Protein AF-A0A4Y2X6G1-F1 (afdb_monomer_lite)

Foldseek 3Di:
DDDDDDDDDDDPPPPPPVVPPPPPLVLPQCLVLLVVCVVVVNQLQNSQVVVQVVCVVVVNADPVRCSVRRHSVSSVVSNVVQWDWDDDDPDTDTDGNPFDWDWDADPDVRHTQDIWGFPHPDPVSVVVRVVVSCVVRVNPPVPDPDDDDDDDPPPPDDPDDDDPPPDD

Organism: Araneus ventricosus (NCBI:txid182803)

pLDDT: mean 71.85, std 19.2, range [29.2, 94.94]

Sequence (168 aa):
MKIPRRSLNERRVEIDLSLYPPESQMRSKLTSTALVSDRFGVSDRATAVIASSVLYHLGMISEEDTSLGIDKIKIRREKDNTIFQEKIGTNIYRRIGKEEHISVIREPSGRYVRHVTPASGTGSDIAKSIRKCMEDNDVDINELEAIGCDGSATNTGWKKWCYPQHRA

Radius of gyration: 26.11 Å; chains: 1; bounding box: 91×76×49 Å

Structure (mmCIF, N/CA/C/O backbone):
data_AF-A0A4Y2X6G1-F1
#
_entry.id   AF-A0A4Y2X6G1-F1
#
loop_
_atom_site.group_PDB
_atom_site.id
_atom_site.type_symbol
_atom_site.label_atom_id
_atom_site.label_alt_id
_atom_site.label_comp_id
_atom_site.label_asym_id
_atom_site.label_entity_id
_atom_site.label_seq_id
_atom_site.pdbx_PDB_ins_code
_atom_site.Cartn_x
_atom_site.Cartn_y
_atom_site.Cartn_z
_atom_site.occupancy
_atom_site.B_iso_or_equiv
_atom_site.auth_seq_id
_atom_site.auth_comp_id
_atom_site.auth_asym_id
_atom_site.auth_atom_id
_atom_site.pdbx_PDB_model_num
ATOM 1 N N . MET A 1 1 ? 65.548 37.946 6.476 1.00 40.53 1 MET A N 1
ATOM 2 C CA . MET A 1 1 ? 64.604 37.755 5.354 1.00 40.53 1 MET A CA 1
ATOM 3 C C . MET A 1 1 ? 63.280 37.265 5.943 1.00 40.53 1 MET A C 1
ATOM 5 O O . MET A 1 1 ? 63.189 36.114 6.339 1.00 40.53 1 MET A O 1
ATOM 9 N N . LYS A 1 2 ? 62.317 38.169 6.176 1.00 33.62 2 LYS A N 1
ATOM 10 C CA . LYS A 1 2 ? 61.014 37.866 6.801 1.00 33.62 2 LYS A CA 1
ATOM 11 C C . LYS A 1 2 ? 59.948 37.912 5.709 1.00 33.62 2 LYS A C 1
ATOM 13 O O . LYS A 1 2 ? 59.774 38.954 5.088 1.00 33.62 2 LYS A O 1
ATOM 18 N N . ILE A 1 3 ? 59.277 36.791 5.464 1.00 36.41 3 ILE A N 1
ATOM 19 C CA . ILE A 1 3 ? 58.173 36.699 4.502 1.00 36.41 3 ILE A CA 1
ATOM 20 C C . ILE A 1 3 ? 56.902 37.194 5.213 1.00 36.41 3 ILE A C 1
ATOM 22 O O . ILE A 1 3 ? 56.547 36.625 6.249 1.00 36.41 3 ILE A O 1
ATOM 26 N N . PRO A 1 4 ? 56.216 38.240 4.723 1.00 38.19 4 PRO A N 1
ATOM 27 C CA . PRO A 1 4 ? 54.974 38.692 5.331 1.00 38.19 4 PRO A CA 1
ATOM 28 C C . PRO A 1 4 ? 53.827 37.759 4.921 1.00 38.19 4 PRO A C 1
ATOM 30 O O . PRO A 1 4 ? 53.625 37.489 3.737 1.00 38.19 4 PRO A O 1
ATOM 33 N N . ARG A 1 5 ? 53.050 37.273 5.896 1.00 39.22 5 ARG A N 1
ATOM 34 C CA . ARG A 1 5 ? 51.790 36.565 5.632 1.00 39.22 5 ARG A CA 1
ATOM 35 C C . ARG A 1 5 ? 50.750 37.580 5.152 1.00 39.22 5 ARG A C 1
ATOM 37 O O . ARG A 1 5 ? 50.301 38.409 5.939 1.00 39.22 5 ARG A O 1
ATOM 44 N N . ARG A 1 6 ? 50.375 37.525 3.869 1.00 40.16 6 ARG A N 1
ATOM 45 C CA . ARG A 1 6 ? 49.222 38.267 3.338 1.00 40.16 6 ARG A CA 1
ATOM 46 C C . ARG A 1 6 ? 47.929 37.481 3.580 1.00 40.16 6 ARG A C 1
ATOM 48 O O . ARG A 1 6 ? 47.793 36.343 3.151 1.00 40.16 6 ARG A O 1
ATOM 55 N N . SER A 1 7 ? 47.064 38.145 4.339 1.00 38.84 7 SER A N 1
ATOM 56 C CA . SER A 1 7 ? 45.608 38.068 4.487 1.00 38.84 7 SER A CA 1
ATOM 57 C C . SER A 1 7 ? 44.818 37.117 3.569 1.00 38.84 7 SER A C 1
ATOM 59 O O . SER A 1 7 ? 44.928 37.162 2.346 1.00 38.84 7 SER A O 1
ATOM 61 N N . LEU A 1 8 ? 43.962 36.304 4.200 1.00 44.81 8 LEU A N 1
ATOM 62 C CA . LEU A 1 8 ? 42.932 35.449 3.601 1.00 44.81 8 LEU A CA 1
ATOM 63 C C . LEU A 1 8 ? 41.737 36.292 3.133 1.00 44.81 8 LEU A C 1
ATOM 65 O O . LEU A 1 8 ? 40.715 36.353 3.810 1.00 44.81 8 LEU A O 1
ATOM 69 N N . ASN A 1 9 ? 41.849 36.952 1.990 1.00 44.44 9 ASN A N 1
ATOM 70 C CA . ASN A 1 9 ? 40.705 37.579 1.336 1.00 44.44 9 ASN A CA 1
ATOM 71 C C . ASN A 1 9 ? 41.043 37.929 -0.110 1.00 44.44 9 ASN A C 1
ATOM 73 O O . ASN A 1 9 ? 41.481 39.035 -0.371 1.00 44.44 9 ASN A O 1
ATOM 77 N N . GLU A 1 10 ? 40.809 37.006 -1.046 1.00 42.53 10 GLU A N 1
ATOM 78 C CA . GLU A 1 10 ? 40.277 37.360 -2.370 1.00 42.53 10 GLU A CA 1
ATOM 79 C C . GLU A 1 10 ? 40.013 36.114 -3.222 1.00 42.53 10 GLU A C 1
ATOM 81 O O . GLU A 1 10 ? 40.877 35.257 -3.395 1.00 42.53 10 GLU A O 1
ATOM 86 N N . ARG A 1 11 ? 38.802 36.085 -3.793 1.00 39.94 11 ARG A N 1
ATOM 87 C CA . ARG A 1 11 ? 38.257 35.128 -4.773 1.00 39.94 11 ARG A CA 1
ATOM 88 C C . ARG A 1 11 ? 37.713 33.804 -4.231 1.00 39.94 11 ARG A C 1
ATOM 90 O O . ARG A 1 11 ? 38.045 32.724 -4.708 1.00 39.94 11 ARG A O 1
ATOM 97 N N . ARG A 1 12 ? 36.724 33.910 -3.336 1.00 36.84 12 ARG A N 1
ATOM 98 C CA . ARG A 1 12 ? 35.543 33.041 -3.444 1.00 36.84 12 ARG A CA 1
ATOM 99 C C . ARG A 1 12 ? 34.732 33.548 -4.632 1.00 36.84 12 ARG A C 1
ATOM 101 O O . ARG A 1 12 ? 34.127 34.609 -4.549 1.00 36.84 12 ARG A O 1
ATOM 108 N N . VAL A 1 13 ? 34.784 32.832 -5.749 1.00 38.75 13 VAL A N 1
ATOM 109 C CA . VAL A 1 13 ? 33.712 32.920 -6.741 1.00 38.75 13 VAL A CA 1
ATOM 110 C C . VAL A 1 13 ? 32.524 32.249 -6.062 1.00 38.75 13 VAL A C 1
ATOM 112 O O . VAL A 1 13 ? 32.503 31.028 -5.922 1.00 38.75 13 VAL A O 1
ATOM 115 N N . GLU A 1 14 ? 31.614 33.050 -5.509 1.00 41.88 14 GLU A N 1
ATOM 116 C CA . GLU A 1 14 ? 30.305 32.563 -5.089 1.00 41.88 14 GLU A CA 1
ATOM 117 C C . GLU A 1 14 ? 29.614 32.037 -6.342 1.00 41.88 14 GLU A C 1
ATOM 119 O O . GLU A 1 14 ? 29.168 32.793 -7.201 1.00 41.88 14 GLU A O 1
ATOM 124 N N . ILE A 1 15 ? 29.612 30.715 -6.490 1.00 46.31 15 ILE A N 1
ATOM 125 C CA . ILE A 1 15 ? 28.707 30.054 -7.414 1.00 46.31 15 ILE A CA 1
ATOM 126 C C . ILE A 1 15 ? 27.331 30.260 -6.795 1.00 46.31 15 ILE A C 1
ATOM 128 O O . ILE A 1 15 ? 26.998 29.638 -5.787 1.00 46.31 15 ILE A O 1
ATOM 132 N N . ASP A 1 16 ? 26.576 31.197 -7.353 1.00 44.34 16 ASP A N 1
ATOM 133 C CA . ASP A 1 16 ? 25.180 31.396 -7.013 1.00 44.34 16 ASP A CA 1
ATOM 134 C C . ASP A 1 16 ? 24.392 30.161 -7.473 1.00 44.34 16 ASP A C 1
ATOM 136 O O . ASP A 1 16 ? 23.987 30.030 -8.630 1.00 44.34 16 ASP A O 1
ATOM 140 N N . LEU A 1 17 ? 24.224 29.210 -6.551 1.00 46.81 17 LEU A N 1
ATOM 141 C CA . LEU A 1 17 ? 23.427 28.002 -6.750 1.00 46.81 17 LEU A CA 1
ATOM 142 C C . LEU A 1 17 ? 21.930 28.305 -6.976 1.00 46.81 17 LEU A C 1
ATOM 144 O O . LEU A 1 17 ? 21.177 27.362 -7.205 1.00 46.81 17 LEU A O 1
ATOM 148 N N . SER A 1 18 ? 21.480 29.570 -6.940 1.00 49.28 18 SER A N 1
ATOM 149 C CA . SER A 1 18 ? 20.095 29.943 -7.265 1.00 49.28 18 SER A CA 1
ATOM 150 C C . SER A 1 18 ? 19.802 30.020 -8.772 1.00 49.28 18 SER A C 1
ATOM 152 O O . SER A 1 18 ? 18.636 30.008 -9.165 1.00 49.28 18 SER A O 1
ATOM 154 N N . LEU A 1 19 ? 20.838 30.041 -9.623 1.00 43.25 19 LEU A N 1
ATOM 155 C CA . LEU A 1 19 ? 20.706 30.060 -11.090 1.00 43.25 19 LEU A CA 1
ATOM 156 C C . LEU A 1 19 ? 20.439 28.684 -11.711 1.00 43.25 19 LEU A C 1
ATOM 158 O O . LEU A 1 19 ? 20.043 28.606 -12.874 1.00 43.25 19 LEU A O 1
ATOM 162 N N . TYR A 1 20 ? 20.624 27.606 -10.951 1.00 46.06 20 TYR A N 1
ATOM 163 C CA . TYR A 1 20 ? 20.108 26.301 -11.334 1.00 46.06 20 TYR A CA 1
ATOM 164 C C . TYR A 1 20 ? 18.696 26.208 -10.764 1.00 46.06 20 TYR A C 1
ATOM 166 O O . TYR A 1 20 ? 18.564 26.120 -9.539 1.00 46.06 20 TYR A O 1
ATOM 174 N N . PRO A 1 21 ? 17.630 26.241 -11.593 1.00 45.88 21 PRO A N 1
ATOM 175 C CA . PRO A 1 21 ? 16.325 25.844 -11.092 1.00 45.88 21 PRO A CA 1
ATOM 176 C C . PRO A 1 21 ? 16.534 24.476 -10.441 1.00 45.88 21 PRO A C 1
ATOM 178 O O . PRO A 1 21 ? 17.192 23.637 -11.066 1.00 45.88 21 PRO A O 1
ATOM 181 N N . PRO A 1 22 ? 16.087 24.249 -9.189 1.00 50.91 22 PRO A N 1
ATOM 182 C CA . PRO A 1 22 ? 16.150 22.919 -8.619 1.00 50.91 22 PRO A CA 1
ATOM 183 C C . PRO A 1 22 ? 15.417 22.061 -9.627 1.00 50.91 22 PRO A C 1
ATOM 185 O O . PRO A 1 22 ? 14.215 22.262 -9.826 1.00 50.91 22 PRO A O 1
ATOM 188 N N . GLU A 1 23 ? 16.165 21.217 -10.347 1.00 43.06 23 GLU A N 1
ATOM 189 C CA . GLU A 1 23 ? 15.570 20.293 -11.290 1.00 43.06 23 GLU A CA 1
ATOM 190 C C . GLU A 1 23 ? 14.416 19.693 -10.523 1.00 43.06 23 GLU A C 1
ATOM 192 O O . GLU A 1 23 ? 14.597 19.260 -9.376 1.00 43.06 23 GLU A O 1
ATOM 197 N N . SER A 1 24 ? 13.217 19.831 -11.085 1.00 47.44 24 SER A N 1
ATOM 198 C CA . SER A 1 24 ? 12.034 19.177 -10.575 1.00 47.44 24 SER A CA 1
ATOM 199 C C . SER A 1 24 ? 12.391 17.702 -10.577 1.00 47.44 24 SER A C 1
ATOM 201 O O . SER A 1 24 ? 12.216 17.001 -11.570 1.00 47.44 24 SER A O 1
ATOM 203 N N . GLN A 1 25 ? 13.019 17.244 -9.493 1.00 49.41 25 GLN A N 1
ATOM 204 C CA . GLN A 1 25 ? 13.278 15.850 -9.277 1.00 49.41 25 GLN A CA 1
ATOM 205 C C . GLN A 1 25 ? 11.880 15.290 -9.329 1.00 49.41 25 GLN A C 1
ATOM 207 O O . GLN A 1 25 ? 11.048 15.660 -8.494 1.00 49.41 25 GLN A O 1
ATOM 212 N N . MET A 1 26 ? 11.609 14.487 -10.355 1.00 47.78 26 MET A N 1
ATOM 213 C CA . MET A 1 26 ? 10.391 13.707 -10.456 1.00 47.78 26 MET A CA 1
ATOM 214 C C . MET A 1 26 ? 10.401 12.764 -9.260 1.00 47.78 26 MET A C 1
ATOM 216 O O . MET A 1 26 ? 10.848 11.620 -9.313 1.00 47.78 26 MET A O 1
ATOM 220 N N . ARG A 1 27 ? 10.005 13.304 -8.110 1.00 59.88 27 ARG A N 1
ATOM 221 C CA . ARG A 1 27 ? 10.002 12.625 -6.836 1.00 59.88 27 ARG A CA 1
ATOM 222 C C . ARG A 1 27 ? 8.712 11.842 -6.832 1.00 59.88 27 ARG A C 1
ATOM 224 O O . ARG A 1 27 ? 7.696 12.288 -6.309 1.00 59.88 27 ARG A O 1
ATOM 231 N N . SER A 1 28 ? 8.763 10.686 -7.485 1.00 68.12 28 SER A N 1
ATOM 232 C CA . SER A 1 28 ? 7.717 9.679 -7.412 1.00 68.12 28 SER A CA 1
ATOM 233 C C . SER A 1 28 ? 7.411 9.433 -5.936 1.00 68.12 28 SER A C 1
ATOM 235 O O . SER A 1 28 ? 8.281 8.997 -5.176 1.00 68.12 28 SER A O 1
ATOM 237 N N . LYS A 1 29 ? 6.199 9.787 -5.512 1.00 79.69 29 LYS A N 1
ATOM 238 C CA . LYS A 1 29 ? 5.766 9.642 -4.126 1.00 79.69 29 LYS A CA 1
ATOM 239 C C . LYS A 1 29 ? 5.461 8.165 -3.872 1.00 79.69 29 LYS A C 1
ATOM 241 O O . LYS A 1 29 ? 4.444 7.657 -4.328 1.00 79.69 29 LYS A O 1
ATOM 246 N N . LEU A 1 30 ? 6.359 7.469 -3.171 1.00 82.94 30 LEU A N 1
ATOM 247 C CA . LEU A 1 30 ? 6.270 6.023 -2.898 1.00 82.94 30 LEU A CA 1
ATOM 248 C C . LEU A 1 30 ? 5.631 5.724 -1.535 1.00 82.94 30 LEU A C 1
ATOM 250 O O . LEU A 1 30 ? 5.950 4.712 -0.914 1.00 82.94 30 LEU A O 1
ATOM 254 N N . THR A 1 31 ? 4.757 6.607 -1.049 1.00 82.94 31 THR A N 1
ATOM 255 C CA . THR A 1 31 ? 4.202 6.540 0.312 1.00 82.94 31 THR A CA 1
ATOM 256 C C . THR A 1 31 ? 3.541 5.190 0.591 1.00 82.94 31 THR A C 1
ATOM 258 O O . THR A 1 31 ? 3.864 4.561 1.592 1.00 82.94 31 THR A O 1
ATOM 261 N N . SER A 1 32 ? 2.712 4.679 -0.324 1.00 82.19 32 SER A N 1
ATOM 262 C CA . SER A 1 32 ? 2.045 3.383 -0.145 1.00 82.19 32 SER A CA 1
ATOM 263 C C . SER A 1 32 ? 3.035 2.213 -0.121 1.00 82.19 32 SER A C 1
ATOM 265 O O . SER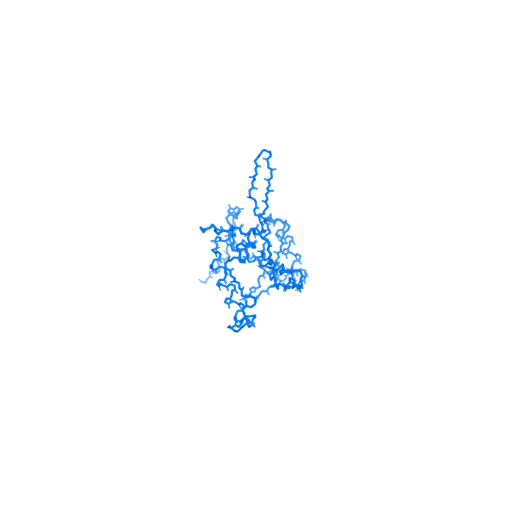 A 1 32 ? 2.936 1.345 0.741 1.00 82.19 32 SER A O 1
ATOM 267 N N . THR A 1 33 ? 4.046 2.206 -0.995 1.00 87.62 33 THR A N 1
ATOM 268 C CA . THR A 1 33 ? 5.109 1.182 -0.996 1.00 87.62 33 THR A CA 1
ATOM 269 C C . THR A 1 33 ? 5.936 1.224 0.292 1.00 87.62 33 THR A C 1
ATOM 271 O O . THR A 1 33 ? 6.256 0.183 0.869 1.00 87.62 33 THR A O 1
ATOM 274 N N . ALA A 1 34 ? 6.267 2.423 0.775 1.00 86.88 34 ALA A N 1
ATOM 275 C CA . ALA A 1 34 ? 6.986 2.627 2.028 1.00 86.88 34 ALA A CA 1
ATOM 276 C C . ALA A 1 34 ? 6.171 2.136 3.237 1.00 86.88 34 ALA A C 1
ATOM 278 O O . ALA A 1 34 ? 6.691 1.374 4.046 1.00 86.88 34 ALA A O 1
ATOM 279 N N . LEU A 1 35 ? 4.885 2.485 3.309 1.00 82.25 35 LEU A N 1
ATOM 280 C CA . LEU A 1 35 ? 3.970 2.030 4.359 1.00 82.25 35 LEU A CA 1
ATOM 281 C C . LEU A 1 35 ? 3.808 0.510 4.372 1.00 82.25 35 LEU A C 1
ATOM 283 O O . LEU A 1 35 ? 3.940 -0.122 5.417 1.00 82.25 35 LEU A O 1
ATOM 287 N N . VAL A 1 36 ? 3.543 -0.086 3.208 1.00 82.81 36 VAL A N 1
ATOM 288 C CA . VAL A 1 36 ? 3.359 -1.536 3.063 1.00 82.81 36 VAL A CA 1
ATOM 289 C C . VAL A 1 36 ? 4.639 -2.273 3.449 1.00 82.81 36 VAL A C 1
ATOM 291 O O . VAL A 1 36 ? 4.595 -3.206 4.248 1.00 82.81 36 VAL A O 1
ATOM 294 N N . SER A 1 37 ? 5.793 -1.832 2.943 1.00 88.81 37 SER A N 1
ATOM 295 C CA . SER A 1 37 ? 7.073 -2.453 3.297 1.00 88.81 37 SER A CA 1
ATOM 296 C C . SER A 1 37 ? 7.372 -2.364 4.792 1.00 88.81 37 SER A C 1
ATOM 298 O O . SER A 1 37 ? 7.841 -3.344 5.361 1.00 88.81 37 SER A O 1
ATOM 300 N N . ASP A 1 38 ? 7.069 -1.242 5.449 1.00 85.00 38 ASP A N 1
ATOM 301 C CA . ASP A 1 38 ? 7.250 -1.107 6.896 1.00 85.00 38 ASP A CA 1
ATOM 302 C C . ASP A 1 38 ? 6.278 -2.002 7.684 1.00 85.00 38 ASP A C 1
ATOM 304 O O . ASP A 1 38 ? 6.699 -2.726 8.587 1.00 85.00 38 ASP A O 1
ATOM 308 N N . ARG A 1 39 ? 5.002 -2.054 7.269 1.00 78.31 39 ARG A N 1
ATOM 309 C CA . ARG A 1 39 ? 3.958 -2.913 7.860 1.00 78.31 39 ARG A CA 1
ATOM 310 C C . ARG A 1 39 ? 4.348 -4.390 7.856 1.00 78.31 39 ARG A C 1
ATOM 312 O O . ARG A 1 39 ? 4.100 -5.085 8.838 1.00 78.31 39 ARG A O 1
ATOM 319 N N . PHE A 1 40 ? 4.941 -4.862 6.762 1.00 83.12 40 PHE A N 1
ATOM 320 C CA . PHE A 1 40 ? 5.368 -6.255 6.605 1.00 83.12 40 PHE A CA 1
ATOM 321 C C . PHE A 1 40 ? 6.829 -6.499 7.022 1.00 83.12 40 PHE A C 1
ATOM 323 O O . PHE A 1 40 ? 7.341 -7.600 6.828 1.00 83.12 40 PHE A O 1
ATOM 330 N N . GLY A 1 41 ? 7.518 -5.501 7.591 1.00 86.19 41 GLY A N 1
ATOM 331 C CA . GLY A 1 41 ? 8.908 -5.639 8.042 1.00 86.19 41 GLY A CA 1
ATOM 332 C C . GLY A 1 41 ? 9.914 -5.880 6.910 1.00 86.19 41 GLY A C 1
ATOM 333 O O . GLY A 1 41 ? 10.996 -6.423 7.135 1.00 86.19 41 GLY A O 1
ATOM 334 N N . VAL A 1 42 ? 9.575 -5.493 5.680 1.00 91.94 42 VAL A N 1
ATOM 335 C CA . VAL A 1 42 ? 10.442 -5.629 4.510 1.00 91.94 42 VAL A CA 1
ATOM 336 C C . VAL A 1 42 ? 11.557 -4.585 4.579 1.00 91.94 42 VAL A C 1
ATOM 338 O O . VAL A 1 42 ? 11.321 -3.385 4.759 1.00 91.94 42 VAL A O 1
ATOM 341 N N . SER A 1 43 ? 12.802 -5.039 4.404 1.00 92.06 43 SER A N 1
ATOM 342 C CA . SER A 1 43 ? 13.964 -4.145 4.414 1.00 92.06 43 SER A CA 1
ATOM 343 C C . SER A 1 43 ? 13.897 -3.103 3.291 1.00 92.06 43 SER A C 1
ATOM 345 O O . SER A 1 43 ? 13.418 -3.382 2.188 1.00 92.06 43 SER A O 1
ATOM 347 N N . ASP A 1 44 ? 14.450 -1.913 3.534 1.00 92.56 44 ASP A N 1
ATOM 348 C CA . ASP A 1 44 ? 14.478 -0.830 2.537 1.00 92.56 44 ASP A CA 1
ATOM 349 C C . ASP A 1 44 ? 15.179 -1.262 1.244 1.00 92.56 44 ASP A C 1
ATOM 351 O O . ASP A 1 44 ? 14.776 -0.885 0.147 1.00 92.56 44 ASP A O 1
ATOM 355 N N . ARG A 1 45 ? 16.217 -2.102 1.368 1.00 93.38 45 ARG A N 1
ATOM 356 C CA . ARG A 1 45 ? 16.957 -2.642 0.224 1.00 93.38 45 ARG A CA 1
ATOM 357 C C . ARG A 1 45 ? 16.111 -3.622 -0.586 1.00 93.38 45 ARG A C 1
ATOM 359 O O . ARG A 1 45 ? 16.094 -3.511 -1.805 1.00 93.38 45 ARG A O 1
ATOM 366 N N . ALA A 1 46 ? 15.411 -4.550 0.069 1.00 94.94 46 ALA A N 1
ATOM 367 C CA . ALA A 1 46 ? 14.526 -5.490 -0.620 1.00 94.94 46 ALA A CA 1
ATOM 368 C C . ALA A 1 46 ? 13.378 -4.753 -1.322 1.00 94.94 46 ALA A C 1
ATOM 370 O O . ALA A 1 46 ? 13.115 -4.996 -2.494 1.00 94.94 46 ALA A O 1
ATOM 371 N N . THR A 1 47 ? 12.771 -3.784 -0.636 1.00 94.25 47 THR A N 1
ATOM 372 C CA . THR A 1 47 ? 11.708 -2.932 -1.189 1.00 94.25 47 THR A CA 1
ATOM 373 C C . THR A 1 47 ? 12.176 -2.193 -2.441 1.00 94.25 47 THR A C 1
ATOM 375 O O . THR A 1 47 ? 11.495 -2.217 -3.461 1.00 94.25 47 THR A O 1
ATOM 378 N N . ALA A 1 48 ? 13.361 -1.578 -2.386 1.00 91.81 48 ALA A N 1
ATOM 379 C CA . ALA A 1 48 ? 13.946 -0.860 -3.513 1.00 91.81 48 ALA A CA 1
ATOM 380 C C . ALA A 1 48 ? 14.219 -1.772 -4.721 1.00 91.81 48 ALA A C 1
ATOM 382 O O . ALA A 1 48 ? 13.917 -1.392 -5.850 1.00 91.81 48 ALA A O 1
ATOM 383 N N . VAL A 1 49 ? 14.743 -2.982 -4.490 1.00 92.50 49 VAL A N 1
ATOM 384 C CA . VAL A 1 49 ? 15.008 -3.964 -5.555 1.00 92.50 49 VAL A CA 1
ATOM 385 C C . VAL A 1 49 ? 13.711 -4.448 -6.199 1.00 92.50 49 VAL A C 1
ATOM 387 O O . VAL A 1 49 ? 13.613 -4.441 -7.421 1.00 92.50 49 VAL A O 1
ATOM 390 N N . ILE A 1 50 ? 12.705 -4.816 -5.398 1.00 93.31 50 ILE A N 1
ATOM 391 C CA . ILE A 1 50 ? 11.403 -5.275 -5.907 1.00 93.31 50 ILE A CA 1
ATOM 392 C C . ILE A 1 50 ? 10.738 -4.165 -6.723 1.00 93.31 50 ILE A C 1
ATOM 394 O O . ILE A 1 50 ? 10.335 -4.391 -7.861 1.00 93.31 50 ILE A O 1
ATOM 398 N N . ALA A 1 51 ? 10.666 -2.953 -6.172 1.00 91.44 51 ALA A N 1
ATOM 399 C CA . ALA A 1 51 ? 10.026 -1.833 -6.846 1.00 91.44 51 ALA A CA 1
ATOM 400 C C . ALA A 1 51 ? 10.766 -1.448 -8.138 1.00 91.44 51 ALA A C 1
ATOM 402 O O . ALA A 1 51 ? 10.129 -1.246 -9.167 1.00 91.44 51 ALA A O 1
ATOM 403 N N . SER A 1 52 ? 12.104 -1.425 -8.118 1.00 89.50 52 SER A N 1
ATOM 404 C CA . SER A 1 52 ? 12.902 -1.179 -9.326 1.00 89.50 52 SER A CA 1
ATOM 405 C C . SER A 1 52 ? 12.702 -2.276 -10.373 1.00 89.50 52 SER A C 1
ATOM 407 O O . SER A 1 52 ? 12.521 -1.969 -11.543 1.00 89.50 52 SER A O 1
ATOM 409 N N . SER A 1 53 ? 12.658 -3.549 -9.974 1.00 91.00 53 SER A N 1
ATOM 410 C CA . SER A 1 53 ? 12.413 -4.661 -10.900 1.00 91.00 53 SER A CA 1
ATOM 411 C C . SER A 1 53 ? 11.052 -4.552 -11.596 1.00 91.00 53 SER A C 1
ATOM 413 O O . SER A 1 53 ? 10.971 -4.766 -12.804 1.00 91.00 53 SER A O 1
ATOM 415 N N . VAL A 1 54 ? 10.002 -4.165 -10.864 1.00 91.31 54 VAL A N 1
ATOM 416 C CA . VAL A 1 54 ? 8.667 -3.933 -11.438 1.00 91.31 54 VAL A CA 1
ATOM 417 C C . VAL A 1 54 ? 8.690 -2.761 -12.416 1.00 91.31 54 VAL A C 1
ATOM 419 O O . VAL A 1 54 ? 8.175 -2.885 -13.523 1.00 91.31 54 VAL A O 1
ATOM 422 N N . LEU A 1 55 ? 9.325 -1.642 -12.051 1.00 88.56 55 LEU A N 1
ATOM 423 C CA . LEU A 1 55 ? 9.451 -0.492 -12.949 1.00 88.56 55 LEU A CA 1
ATOM 424 C C . LEU A 1 55 ? 10.220 -0.840 -14.229 1.00 88.56 55 LEU A C 1
ATOM 426 O O . LEU A 1 55 ? 9.856 -0.356 -15.298 1.00 88.56 55 LEU A O 1
ATOM 430 N N . TYR A 1 56 ? 11.246 -1.689 -14.132 1.00 89.06 56 TYR A N 1
ATOM 431 C CA . TYR A 1 56 ? 12.022 -2.136 -15.288 1.00 89.06 56 TYR A CA 1
ATOM 432 C C . TYR A 1 56 ? 11.161 -2.981 -16.227 1.00 89.06 56 TYR A C 1
ATOM 434 O O . TYR A 1 56 ? 11.090 -2.711 -17.420 1.00 89.06 56 TYR A O 1
ATOM 442 N N . HIS A 1 57 ? 10.424 -3.952 -15.681 1.00 90.12 57 HIS A N 1
ATOM 443 C CA . HIS A 1 57 ? 9.516 -4.781 -16.473 1.00 90.12 57 HIS A CA 1
ATOM 444 C C . HIS A 1 57 ? 8.398 -3.957 -17.139 1.00 90.12 57 HIS A C 1
ATOM 446 O O . HIS A 1 57 ? 7.939 -4.292 -18.228 1.00 90.12 57 HIS A O 1
ATOM 452 N N . LEU A 1 58 ? 7.943 -2.879 -16.499 1.00 87.75 58 LEU A N 1
ATOM 453 C CA . LEU A 1 58 ? 6.947 -1.964 -17.065 1.00 87.75 58 LEU A CA 1
ATOM 454 C C . LEU A 1 58 ? 7.539 -0.966 -18.079 1.00 87.75 58 LEU A C 1
ATOM 456 O O . LEU A 1 58 ? 6.796 -0.141 -18.605 1.00 87.75 58 LEU A O 1
ATOM 460 N N . GLY A 1 59 ? 8.850 -1.013 -18.346 1.00 86.12 59 GLY A N 1
ATOM 461 C CA . GLY A 1 59 ? 9.536 -0.090 -19.255 1.00 86.12 59 GLY A CA 1
ATOM 462 C C . GLY A 1 59 ? 9.631 1.344 -18.727 1.00 86.12 59 GLY A C 1
ATOM 463 O O . GLY A 1 59 ? 9.863 2.268 -19.498 1.00 86.12 59 GLY A O 1
ATOM 464 N N . MET A 1 60 ? 9.425 1.551 -17.421 1.00 83.75 60 MET A N 1
ATOM 465 C CA . MET A 1 60 ? 9.501 2.871 -16.782 1.00 83.75 60 MET A CA 1
ATOM 466 C C . MET A 1 60 ? 10.930 3.267 -16.407 1.00 83.75 60 MET A C 1
ATOM 468 O O . MET A 1 60 ? 11.204 4.448 -16.207 1.00 83.75 60 MET A O 1
ATOM 472 N N . ILE A 1 61 ? 11.824 2.287 -16.267 1.00 85.06 61 ILE A N 1
ATOM 473 C CA . ILE A 1 61 ? 13.259 2.508 -16.086 1.00 85.06 61 ILE A CA 1
ATOM 474 C C . ILE A 1 61 ? 14.023 1.679 -17.116 1.00 85.06 61 ILE A C 1
ATOM 476 O O . ILE A 1 61 ? 13.675 0.524 -17.362 1.00 85.06 61 ILE A O 1
ATOM 480 N N . SER A 1 62 ? 15.059 2.278 -17.696 1.00 81.50 62 SER A N 1
ATOM 481 C CA . SER A 1 62 ? 16.018 1.629 -18.598 1.00 81.50 62 SER A CA 1
ATOM 482 C C . SER A 1 62 ? 17.407 1.643 -17.948 1.00 81.50 62 SER A C 1
ATOM 484 O O . SER A 1 62 ? 17.637 2.357 -16.970 1.00 81.50 62 SER A O 1
ATOM 486 N N . GLU A 1 63 ? 18.344 0.859 -18.481 1.00 74.12 63 GLU A N 1
ATOM 487 C CA . GLU A 1 63 ? 19.758 0.943 -18.096 1.00 74.12 63 GLU A CA 1
ATOM 488 C C . GLU A 1 63 ? 20.347 2.329 -18.391 1.00 74.12 63 GLU A C 1
ATOM 490 O O . GLU A 1 63 ? 21.206 2.802 -17.648 1.00 74.12 63 GLU A O 1
ATOM 495 N N . GLU A 1 64 ? 19.849 3.001 -19.432 1.00 73.38 64 GLU A N 1
ATOM 496 C CA . GLU A 1 64 ? 20.290 4.345 -19.811 1.00 73.38 64 GLU A CA 1
ATOM 497 C C . GLU A 1 64 ? 19.575 5.462 -19.031 1.00 73.38 64 GLU A C 1
ATOM 499 O O . GLU A 1 64 ? 20.210 6.450 -18.669 1.00 73.38 64 GLU A O 1
ATOM 504 N N . ASP A 1 65 ? 18.305 5.257 -18.656 1.00 71.12 65 ASP A N 1
ATOM 505 C CA . ASP A 1 65 ? 17.485 6.227 -17.922 1.00 71.12 65 ASP A CA 1
ATOM 506 C C . ASP A 1 65 ? 17.001 5.669 -16.574 1.00 71.12 65 ASP A C 1
ATOM 508 O O . ASP A 1 65 ? 15.914 5.103 -16.427 1.00 71.12 65 ASP A O 1
ATOM 512 N N . THR A 1 66 ? 17.819 5.895 -15.543 1.00 67.75 66 THR A N 1
ATOM 513 C CA . THR A 1 66 ? 17.532 5.543 -14.138 1.00 67.75 66 THR A CA 1
ATOM 514 C C . THR A 1 66 ? 16.971 6.710 -13.322 1.00 67.75 66 THR A C 1
ATOM 516 O O . THR A 1 66 ? 16.950 6.666 -12.090 1.00 67.75 66 THR A O 1
ATOM 519 N N . SER A 1 67 ? 16.459 7.753 -13.978 1.00 72.44 67 SER A N 1
ATOM 520 C CA . SER A 1 67 ? 15.878 8.936 -13.319 1.00 72.44 67 SER A CA 1
ATOM 521 C C . SER A 1 67 ? 14.771 8.569 -12.311 1.00 72.44 67 SER A C 1
ATOM 523 O O . SER A 1 67 ? 14.706 9.124 -11.208 1.00 72.44 67 SER A O 1
ATOM 525 N N . LEU A 1 68 ? 13.968 7.549 -12.632 1.00 72.50 68 LEU A N 1
ATOM 526 C CA . LEU A 1 68 ? 12.915 6.984 -11.778 1.00 72.50 68 LEU A CA 1
ATOM 527 C C . LEU A 1 68 ? 13.377 5.792 -10.916 1.00 72.50 68 LEU A C 1
ATOM 529 O O . LEU A 1 68 ? 12.573 5.202 -10.197 1.00 72.50 68 LEU A O 1
ATOM 533 N N . GLY A 1 69 ? 14.669 5.452 -10.936 1.00 79.00 69 GLY A N 1
ATOM 534 C CA . GLY A 1 69 ? 15.240 4.348 -10.168 1.00 79.00 69 GLY A CA 1
ATOM 535 C C . GLY A 1 69 ? 14.985 4.500 -8.667 1.00 79.00 69 GLY A C 1
ATOM 536 O O . GLY A 1 69 ? 15.193 5.573 -8.084 1.00 79.00 69 GLY A O 1
ATOM 537 N N . ILE A 1 70 ? 14.523 3.427 -8.026 1.00 87.19 70 ILE A N 1
ATOM 538 C CA . ILE A 1 70 ? 14.187 3.424 -6.603 1.00 87.19 70 ILE A CA 1
ATOM 539 C C . ILE A 1 70 ? 15.387 2.893 -5.827 1.00 87.19 70 ILE A C 1
ATOM 541 O O . ILE A 1 70 ? 15.711 1.711 -5.887 1.00 87.19 70 ILE A O 1
ATOM 545 N N . ASP A 1 71 ? 16.040 3.763 -5.060 1.00 88.50 71 ASP A N 1
ATOM 546 C CA . ASP A 1 71 ? 17.124 3.374 -4.167 1.00 88.50 71 ASP A CA 1
ATOM 547 C C . ASP A 1 71 ? 16.626 3.179 -2.724 1.00 88.50 71 ASP A C 1
ATOM 549 O O . ASP A 1 71 ? 15.535 3.600 -2.321 1.00 88.50 71 ASP A O 1
ATOM 553 N N . LYS A 1 72 ? 17.464 2.544 -1.898 1.00 89.88 72 LYS A N 1
ATOM 554 C CA . LYS A 1 72 ? 17.144 2.326 -0.479 1.00 89.88 72 LYS A CA 1
ATOM 555 C C . LYS A 1 72 ? 16.917 3.642 0.278 1.00 89.88 72 LYS A C 1
ATOM 557 O O . LYS A 1 72 ? 16.180 3.663 1.257 1.00 89.88 72 LYS A O 1
ATOM 562 N N . ILE A 1 73 ? 17.578 4.733 -0.132 1.00 89.12 73 ILE A N 1
ATOM 563 C CA . ILE A 1 73 ? 17.492 6.023 0.561 1.00 89.12 73 ILE A CA 1
ATOM 564 C C . ILE A 1 73 ? 16.143 6.683 0.272 1.00 89.12 73 ILE A C 1
ATOM 566 O O . ILE A 1 73 ? 15.547 7.222 1.202 1.00 89.12 73 ILE A O 1
ATOM 570 N N . LYS A 1 74 ? 15.627 6.605 -0.961 1.00 88.25 74 LYS A N 1
ATOM 571 C CA . LYS A 1 74 ? 14.270 7.037 -1.320 1.00 88.25 74 LYS A CA 1
ATOM 572 C C . LYS A 1 74 ? 13.229 6.293 -0.486 1.00 88.25 74 LYS A C 1
ATOM 574 O O . LYS A 1 74 ? 12.404 6.954 0.134 1.00 88.25 74 LYS A O 1
ATOM 579 N N . ILE A 1 75 ? 13.316 4.961 -0.377 1.00 90.00 75 ILE A N 1
ATOM 580 C CA . ILE A 1 75 ? 12.391 4.180 0.469 1.00 90.00 75 ILE A CA 1
ATOM 581 C C . ILE A 1 75 ? 12.464 4.620 1.931 1.00 90.00 75 ILE A C 1
ATOM 583 O O . ILE A 1 75 ? 11.433 4.909 2.531 1.00 90.00 75 ILE A O 1
ATOM 587 N N . ARG A 1 76 ? 13.672 4.739 2.493 1.00 88.25 76 ARG A N 1
ATOM 588 C CA . ARG A 1 76 ? 13.847 5.159 3.887 1.00 88.25 76 ARG A CA 1
ATOM 589 C C . ARG A 1 76 ? 13.278 6.552 4.153 1.00 88.25 76 ARG A C 1
ATOM 591 O O . ARG A 1 76 ? 12.583 6.743 5.140 1.00 88.25 76 ARG A O 1
ATOM 598 N N . ARG A 1 77 ? 13.523 7.510 3.253 1.00 86.75 77 ARG A N 1
ATOM 599 C CA . ARG A 1 77 ? 12.952 8.864 3.341 1.00 86.75 77 ARG A CA 1
ATOM 600 C C . ARG A 1 77 ? 11.427 8.837 3.301 1.00 86.75 77 ARG A C 1
ATOM 602 O O . ARG A 1 77 ? 10.797 9.557 4.063 1.00 86.75 77 ARG A O 1
ATOM 609 N N . GLU A 1 78 ? 10.836 8.026 2.428 1.00 87.12 78 GLU A N 1
ATOM 610 C CA . GLU A 1 78 ? 9.378 7.900 2.363 1.00 87.12 78 GLU A CA 1
ATOM 611 C C . GLU A 1 78 ? 8.798 7.213 3.605 1.00 87.12 78 GLU A C 1
ATOM 613 O O . GLU A 1 78 ? 7.752 7.640 4.081 1.00 87.12 78 GLU A O 1
ATOM 618 N N . LYS A 1 79 ? 9.493 6.238 4.203 1.00 84.12 79 LYS A N 1
ATOM 619 C CA . LYS A 1 79 ? 9.106 5.679 5.508 1.00 84.12 79 LYS A CA 1
ATOM 620 C C . LYS A 1 79 ? 9.182 6.730 6.612 1.00 84.12 79 LYS A C 1
ATOM 622 O O . LYS A 1 79 ? 8.224 6.891 7.359 1.00 84.12 79 LYS A O 1
ATOM 627 N N . ASP A 1 80 ? 10.263 7.503 6.674 1.00 82.94 80 ASP A N 1
ATOM 628 C CA . ASP A 1 80 ? 10.411 8.582 7.656 1.00 82.94 80 ASP A CA 1
ATOM 629 C C . ASP A 1 80 ? 9.297 9.643 7.508 1.00 82.94 80 ASP A C 1
ATOM 631 O O . ASP A 1 80 ? 8.776 10.128 8.509 1.00 82.94 80 ASP A O 1
ATOM 635 N N . ASN A 1 81 ? 8.852 9.935 6.278 1.00 76.88 81 ASN A N 1
ATOM 636 C CA . ASN A 1 81 ? 7.725 10.840 6.006 1.00 76.88 81 ASN A CA 1
ATOM 637 C C . ASN A 1 81 ? 6.366 10.306 6.491 1.00 76.88 81 ASN A C 1
ATOM 639 O O . ASN A 1 81 ? 5.424 11.081 6.648 1.00 76.88 81 ASN A O 1
ATOM 643 N N . THR A 1 82 ? 6.237 8.994 6.695 1.00 70.62 82 THR A N 1
ATOM 644 C CA . THR A 1 82 ? 4.988 8.363 7.163 1.00 70.62 82 THR A CA 1
ATOM 645 C C . THR A 1 82 ? 4.872 8.325 8.684 1.00 70.62 82 THR A C 1
ATOM 647 O O . THR A 1 82 ? 3.853 7.898 9.231 1.00 70.62 82 THR A O 1
ATOM 650 N N . ILE A 1 83 ? 5.916 8.771 9.381 1.00 72.19 83 ILE A N 1
ATOM 651 C CA . ILE A 1 83 ? 6.002 8.751 10.830 1.00 72.19 83 ILE A CA 1
ATOM 652 C C . ILE A 1 83 ? 5.562 10.105 11.396 1.00 72.19 83 ILE A C 1
ATOM 654 O O . ILE A 1 83 ? 6.160 11.143 11.129 1.00 72.19 83 ILE A O 1
ATOM 658 N N . PHE A 1 84 ? 4.561 10.074 12.268 1.00 72.69 84 PHE A N 1
ATOM 659 C CA . PHE A 1 84 ? 4.103 11.196 13.074 1.00 72.69 84 PHE A CA 1
ATOM 660 C C . PHE A 1 84 ? 4.597 11.058 14.517 1.00 72.69 84 PHE A C 1
ATOM 662 O O . PHE A 1 84 ? 4.672 9.963 15.081 1.00 72.69 84 PHE A O 1
ATOM 669 N N . GLN A 1 85 ? 4.933 12.186 15.137 1.00 69.62 85 GLN A N 1
ATOM 670 C CA . GLN A 1 85 ? 5.221 12.246 16.566 1.00 69.62 85 GLN A CA 1
ATOM 671 C C . GLN A 1 85 ? 3.948 12.634 17.316 1.00 69.62 85 GLN A C 1
ATOM 673 O O . GLN A 1 85 ? 3.409 13.719 17.121 1.00 69.62 85 GLN A O 1
ATOM 678 N N . GLU A 1 86 ? 3.470 11.743 18.178 1.00 74.69 86 GLU A N 1
ATOM 679 C CA . GLU A 1 86 ? 2.304 11.972 19.025 1.00 74.69 86 GLU A CA 1
ATOM 680 C C . GLU A 1 86 ? 2.772 12.246 20.455 1.00 74.69 86 GLU A C 1
ATOM 682 O O . GLU A 1 86 ? 3.427 11.406 21.078 1.00 74.69 86 GLU A O 1
ATOM 687 N N . LYS A 1 87 ? 2.452 13.425 20.993 1.00 81.62 87 LYS A N 1
ATOM 688 C CA . LYS A 1 87 ? 2.759 13.759 22.385 1.00 81.62 87 LYS A CA 1
ATOM 689 C C . LYS A 1 87 ? 1.588 13.351 23.274 1.00 81.62 87 LYS A C 1
ATOM 691 O O . LYS A 1 87 ? 0.530 13.970 23.219 1.00 81.62 87 LYS A O 1
ATOM 696 N N . ILE A 1 88 ? 1.793 12.341 24.116 1.00 82.69 88 ILE A N 1
ATOM 697 C CA . ILE A 1 88 ? 0.819 11.919 25.130 1.00 82.69 88 ILE A CA 1
ATOM 698 C C . ILE A 1 88 ? 1.415 12.275 26.495 1.00 82.69 88 ILE A C 1
ATOM 700 O O . ILE A 1 88 ? 2.358 11.638 26.969 1.00 82.69 88 ILE A O 1
ATOM 704 N N . GLY A 1 89 ? 0.901 13.344 27.108 1.00 84.94 89 GLY A N 1
ATOM 705 C CA . GLY A 1 89 ? 1.447 13.900 28.350 1.00 84.94 89 GLY A CA 1
ATOM 706 C C . GLY A 1 89 ? 2.838 14.515 28.152 1.00 84.94 89 GLY A C 1
ATOM 707 O O . GLY A 1 89 ? 3.013 15.429 27.345 1.00 84.94 89 GLY A O 1
ATOM 708 N N . THR A 1 90 ? 3.837 14.030 28.894 1.00 83.94 90 THR A N 1
ATOM 709 C CA . THR A 1 90 ? 5.249 14.443 28.765 1.00 83.94 90 THR A CA 1
ATOM 710 C C . THR A 1 90 ? 6.030 13.637 27.726 1.00 83.94 90 THR A C 1
ATOM 712 O O . THR A 1 90 ? 7.100 14.075 27.309 1.00 83.94 90 THR A O 1
ATOM 715 N N . ASN A 1 91 ? 5.502 12.495 27.279 1.00 72.75 91 ASN A N 1
ATOM 716 C CA . ASN A 1 91 ? 6.211 11.563 26.408 1.00 72.75 91 ASN A CA 1
ATOM 717 C C . ASN A 1 91 ? 5.857 11.782 24.931 1.00 72.75 91 ASN A C 1
ATOM 719 O O . ASN A 1 91 ? 4.704 12.048 24.587 1.00 72.75 91 ASN A O 1
ATOM 723 N N . ILE A 1 92 ? 6.855 11.635 24.056 1.00 78.56 92 ILE A N 1
ATOM 724 C CA . ILE A 1 92 ? 6.697 11.683 22.597 1.00 78.56 92 ILE A CA 1
ATOM 725 C C . ILE A 1 92 ? 6.767 10.253 22.062 1.00 78.56 92 ILE A C 1
ATOM 727 O O . ILE A 1 92 ? 7.783 9.574 22.205 1.00 78.56 92 ILE A O 1
ATOM 731 N N . TYR A 1 93 ? 5.689 9.804 21.430 1.00 70.69 93 TYR A N 1
ATOM 732 C CA . TYR A 1 93 ? 5.582 8.492 20.813 1.00 70.69 93 TYR A CA 1
ATOM 733 C C . TYR A 1 93 ? 5.718 8.611 19.303 1.00 70.69 93 TYR A C 1
ATOM 735 O O . TYR A 1 93 ? 5.108 9.464 18.661 1.00 70.69 93 TYR A O 1
ATOM 743 N N . ARG A 1 94 ? 6.504 7.709 18.721 1.00 65.25 94 ARG A N 1
ATOM 744 C CA . ARG A 1 94 ? 6.612 7.564 17.275 1.00 65.25 94 ARG A CA 1
ATOM 745 C C . ARG A 1 94 ? 5.439 6.717 16.778 1.00 65.25 94 ARG A C 1
ATOM 747 O O . ARG A 1 94 ? 5.353 5.537 17.117 1.00 65.25 94 ARG A O 1
ATOM 754 N N . ARG A 1 95 ? 4.530 7.309 16.008 1.00 65.81 95 ARG A N 1
ATOM 755 C CA . ARG A 1 95 ? 3.391 6.632 15.378 1.00 65.81 95 ARG A CA 1
ATOM 756 C C . ARG A 1 95 ? 3.603 6.614 13.876 1.00 65.81 95 ARG A C 1
ATOM 758 O O . ARG A 1 95 ? 3.888 7.641 13.286 1.00 65.81 95 ARG A O 1
ATOM 765 N N . ILE A 1 96 ? 3.443 5.463 13.247 1.00 65.69 96 ILE A N 1
ATOM 766 C CA . ILE A 1 96 ? 3.301 5.412 11.791 1.00 65.69 96 ILE A CA 1
ATOM 767 C C . ILE A 1 96 ? 1.850 5.790 11.495 1.00 65.69 96 ILE A C 1
ATOM 769 O O . ILE A 1 96 ? 0.947 5.305 12.187 1.00 65.69 96 ILE A O 1
ATOM 773 N N . GLY A 1 97 ? 1.620 6.670 10.521 1.00 62.47 97 GLY A N 1
ATOM 774 C CA . GLY A 1 97 ? 0.280 6.915 10.004 1.00 62.47 97 GLY A CA 1
ATOM 775 C C . GLY A 1 97 ? -0.314 5.583 9.572 1.00 62.47 97 GLY A C 1
ATOM 776 O O . GLY A 1 97 ? 0.178 4.964 8.634 1.00 62.47 97 GLY A O 1
ATOM 777 N N . LYS A 1 98 ? -1.327 5.098 10.296 1.00 58.97 98 LYS A N 1
ATOM 778 C CA . LYS A 1 98 ? -2.031 3.862 9.947 1.00 58.97 98 LYS A CA 1
ATOM 779 C C . LYS A 1 98 ? -2.981 4.150 8.790 1.00 58.97 98 LYS A C 1
ATOM 781 O O . LYS A 1 98 ? -4.193 4.149 8.967 1.00 58.97 98 LYS A O 1
ATOM 786 N N . GLU A 1 99 ? -2.419 4.446 7.627 1.00 64.06 99 GLU A N 1
ATOM 787 C CA . GLU A 1 99 ? -3.172 4.411 6.387 1.00 64.06 99 GLU A CA 1
ATOM 788 C C . GLU A 1 99 ? -3.203 2.946 5.946 1.00 64.06 99 GLU A C 1
ATOM 790 O O . GLU A 1 99 ? -2.196 2.376 5.518 1.00 64.06 99 GLU A O 1
ATOM 795 N N . GLU A 1 100 ? -4.333 2.278 6.178 1.00 69.00 100 GLU A N 1
ATOM 796 C CA . GLU A 1 100 ? -4.507 0.935 5.644 1.00 69.00 100 GLU A CA 1
ATOM 797 C C . GLU A 1 100 ? -4.705 1.038 4.136 1.00 69.00 100 GLU A C 1
ATOM 799 O O . GLU A 1 100 ? -5.523 1.813 3.662 1.00 69.00 100 GLU A O 1
ATOM 804 N N . HIS A 1 101 ? -3.962 0.250 3.372 1.00 77.62 101 HIS A N 1
ATOM 805 C CA . HIS A 1 101 ? -4.195 0.093 1.945 1.00 77.62 101 HIS A CA 1
ATOM 806 C C . HIS A 1 101 ? -4.603 -1.353 1.711 1.00 77.62 101 HIS A C 1
ATOM 808 O O . HIS A 1 101 ? -3.832 -2.273 1.983 1.00 77.62 101 HIS A O 1
ATOM 814 N N . ILE A 1 102 ? -5.832 -1.540 1.248 1.00 83.25 102 ILE A N 1
ATOM 815 C CA . ILE A 1 102 ? -6.426 -2.848 0.990 1.00 83.25 102 ILE A CA 1
ATOM 816 C C . ILE A 1 102 ? -6.553 -2.995 -0.516 1.00 83.25 102 ILE A C 1
ATOM 818 O O . ILE A 1 102 ? -7.176 -2.163 -1.173 1.00 83.25 102 ILE A O 1
ATOM 822 N N . SER A 1 103 ? -5.957 -4.041 -1.078 1.00 87.12 103 SER A N 1
ATOM 823 C CA . SER A 1 103 ? -6.161 -4.408 -2.476 1.00 87.12 103 SER A CA 1
ATOM 824 C C . SER A 1 103 ? -7.403 -5.279 -2.601 1.00 87.12 103 SER A C 1
ATOM 826 O O . SER A 1 103 ? -7.465 -6.356 -2.015 1.00 87.12 103 SER A O 1
ATOM 828 N N . VAL A 1 104 ? -8.370 -4.832 -3.394 1.00 88.06 104 VAL A N 1
ATOM 829 C CA . VAL A 1 104 ? -9.546 -5.616 -3.764 1.00 88.06 104 VAL A CA 1
ATOM 830 C C . VAL A 1 104 ? -9.245 -6.328 -5.076 1.00 88.06 104 VAL A C 1
ATOM 832 O O . VAL A 1 104 ? -8.895 -5.695 -6.077 1.00 88.06 104 VAL A O 1
ATOM 835 N N . ILE A 1 105 ? -9.371 -7.650 -5.058 1.00 89.19 105 ILE A N 1
ATOM 836 C CA . ILE A 1 105 ? -9.086 -8.539 -6.183 1.00 89.19 105 ILE A CA 1
ATOM 837 C C . ILE A 1 105 ? -10.322 -9.419 -6.400 1.00 89.19 105 ILE A C 1
ATOM 839 O O . ILE A 1 105 ? -10.947 -9.857 -5.436 1.00 89.19 105 ILE A O 1
ATOM 843 N N . ARG A 1 106 ? -10.700 -9.644 -7.661 1.00 85.62 106 ARG A N 1
ATOM 844 C CA . ARG A 1 106 ? -11.811 -10.516 -8.055 1.00 85.62 106 ARG A CA 1
ATOM 845 C C . ARG A 1 106 ? -11.285 -11.902 -8.423 1.00 85.62 106 ARG A C 1
ATOM 847 O O . ARG A 1 106 ? -10.474 -12.032 -9.337 1.00 85.62 106 ARG A O 1
ATOM 854 N N . GLU A 1 107 ? -11.808 -12.923 -7.757 1.00 84.19 107 GLU A N 1
ATOM 855 C CA . GLU A 1 107 ? -11.589 -14.339 -8.080 1.00 84.19 107 GLU A CA 1
ATOM 856 C C . GLU A 1 107 ? -12.642 -14.855 -9.084 1.00 84.19 107 GLU A C 1
ATOM 858 O O . GLU A 1 107 ? -13.706 -14.234 -9.204 1.00 84.19 107 GLU A O 1
ATOM 863 N N . PRO A 1 108 ? -12.380 -15.943 -9.848 1.00 82.38 108 PRO A N 1
ATOM 864 C CA . PRO A 1 108 ? -11.212 -16.848 -9.815 1.00 82.38 108 PRO A CA 1
ATOM 865 C C . PRO A 1 108 ? -10.001 -16.397 -10.656 1.00 82.38 108 PRO A C 1
ATOM 867 O O . PRO A 1 108 ? -9.002 -17.104 -10.747 1.00 82.38 108 PRO A O 1
ATOM 870 N N . SER A 1 109 ? -10.095 -15.266 -11.358 1.00 81.88 109 SER A N 1
ATOM 871 C CA . SER A 1 109 ? -9.044 -14.809 -12.279 1.00 81.88 109 SER A CA 1
ATOM 872 C C . SER A 1 109 ? -7.958 -13.956 -11.617 1.00 81.88 109 SER A C 1
ATOM 874 O O . SER A 1 109 ? -7.066 -13.478 -12.317 1.00 81.88 109 SER A O 1
ATOM 876 N N . GLY A 1 110 ? -8.040 -13.713 -10.304 1.00 83.44 110 GLY A N 1
ATOM 877 C CA . GLY A 1 110 ? -7.134 -12.806 -9.596 1.00 83.44 110 GLY A CA 1
ATOM 878 C C . GLY A 1 110 ? -7.123 -11.381 -10.169 1.00 83.44 110 GLY A C 1
ATOM 879 O O . GLY A 1 110 ? -6.108 -10.685 -10.101 1.00 83.44 110 GLY A O 1
ATOM 880 N N . ARG A 1 111 ? -8.224 -10.927 -10.787 1.00 87.88 111 ARG A N 1
ATOM 881 C CA . ARG A 1 111 ? -8.279 -9.627 -11.469 1.00 87.88 111 ARG A CA 1
ATOM 882 C C . ARG A 1 111 ? -8.285 -8.495 -10.445 1.00 87.88 111 ARG A C 1
ATOM 884 O O . ARG A 1 111 ? -9.227 -8.373 -9.666 1.00 87.88 111 ARG A O 1
ATOM 891 N N . TYR A 1 112 ? -7.273 -7.632 -10.480 1.00 87.56 112 TYR A N 1
ATOM 892 C CA . TYR A 1 112 ? -7.236 -6.425 -9.652 1.00 87.56 112 TYR A CA 1
ATOM 893 C C . TYR A 1 112 ? -8.444 -5.521 -9.941 1.00 87.56 112 TYR A C 1
ATOM 895 O O . TYR A 1 112 ? -8.734 -5.224 -11.100 1.00 87.56 112 TYR A O 1
ATOM 903 N N . VAL A 1 113 ? -9.144 -5.094 -8.888 1.00 86.00 113 VAL A N 1
ATOM 904 C CA . VAL A 1 113 ? -10.282 -4.166 -8.977 1.00 86.00 113 VAL A CA 1
ATOM 905 C C . VAL A 1 113 ? -9.818 -2.765 -8.602 1.00 86.00 113 VAL A C 1
ATOM 907 O O . VAL A 1 113 ? -9.864 -1.848 -9.418 1.00 86.00 113 VAL A O 1
ATOM 910 N N . ARG A 1 114 ? -9.348 -2.594 -7.361 1.00 86.62 114 ARG A N 1
ATOM 911 C CA . ARG A 1 114 ? -8.907 -1.297 -6.837 1.00 86.62 114 ARG A CA 1
ATOM 912 C C . ARG A 1 114 ? -8.111 -1.450 -5.551 1.00 86.62 114 ARG A C 1
ATOM 914 O O . ARG A 1 114 ? -8.243 -2.445 -4.845 1.00 86.62 114 ARG A O 1
ATOM 921 N N . HIS A 1 115 ? -7.352 -0.420 -5.199 1.00 86.94 115 HIS A N 1
ATOM 922 C CA . HIS A 1 115 ? -6.892 -0.210 -3.835 1.00 86.94 115 HIS A CA 1
ATOM 923 C C . HIS A 1 115 ? -7.897 0.675 -3.100 1.00 86.94 115 HIS A C 1
ATOM 925 O O . HIS A 1 115 ? -8.491 1.588 -3.675 1.00 86.94 115 HIS A O 1
ATOM 931 N N . VAL A 1 116 ? -8.071 0.400 -1.818 1.00 86.62 116 VAL A N 1
ATOM 932 C CA . VAL A 1 116 ? -8.976 1.118 -0.937 1.00 86.62 116 VAL A CA 1
ATOM 933 C C . VAL A 1 116 ? -8.193 1.566 0.285 1.00 86.62 116 VAL A C 1
ATOM 935 O O . VAL A 1 116 ? -7.527 0.754 0.925 1.00 86.62 116 VAL A O 1
ATOM 938 N N . THR A 1 117 ? -8.309 2.850 0.612 1.00 86.00 117 THR A N 1
ATOM 939 C CA . THR A 1 117 ? -7.846 3.398 1.885 1.00 86.00 117 THR A CA 1
ATOM 940 C C . THR A 1 117 ? -9.057 3.640 2.786 1.00 86.00 117 THR A C 1
ATOM 942 O O . THR A 1 117 ? -9.808 4.591 2.543 1.00 86.00 117 THR A O 1
ATOM 945 N N . PRO A 1 118 ? -9.320 2.798 3.801 1.00 86.12 118 PRO A N 1
ATOM 946 C CA . PRO A 1 118 ? -10.354 3.079 4.776 1.00 86.12 118 PRO A CA 1
ATOM 947 C C . PRO A 1 118 ? -9.909 4.178 5.743 1.00 86.12 118 PRO A C 1
ATOM 949 O O . PRO A 1 118 ? -8.723 4.380 5.992 1.00 86.12 118 PRO A O 1
ATOM 952 N N . ALA A 1 119 ? -10.888 4.888 6.305 1.00 83.44 119 ALA A N 1
ATOM 953 C CA . ALA A 1 119 ? -10.634 5.978 7.249 1.00 83.44 119 ALA A CA 1
ATOM 954 C C . ALA A 1 119 ? -9.926 5.498 8.530 1.00 83.44 119 ALA A C 1
ATOM 956 O O . ALA A 1 119 ? -9.195 6.258 9.162 1.00 83.44 119 ALA A O 1
ATOM 957 N N . SER A 1 120 ? -10.137 4.234 8.910 1.00 78.88 120 SER A N 1
ATOM 958 C CA . SER A 1 120 ? -9.424 3.565 9.993 1.00 78.88 120 SER A CA 1
ATOM 959 C C . SER A 1 120 ? -9.302 2.064 9.718 1.00 78.88 120 SER A C 1
ATOM 961 O O . SER A 1 120 ? -10.051 1.513 8.913 1.00 78.88 120 SER A O 1
ATOM 963 N N . GLY A 1 121 ? -8.410 1.384 10.444 1.00 76.75 121 GLY A N 1
ATOM 964 C CA . GLY A 1 121 ? -8.299 -0.082 10.420 1.00 76.75 121 GLY A CA 1
ATOM 965 C C . GLY A 1 121 ? -9.398 -0.819 11.201 1.00 76.75 121 GLY A C 1
ATOM 966 O O . GLY A 1 121 ? -9.243 -1.989 11.541 1.00 76.75 121 GLY A O 1
ATOM 967 N N . THR A 1 122 ? -10.492 -0.141 11.562 1.00 81.12 122 THR A N 1
ATOM 968 C CA . THR A 1 122 ? -11.644 -0.782 12.209 1.00 81.12 122 THR A CA 1
ATOM 969 C C . THR A 1 122 ? -12.442 -1.558 11.167 1.00 81.12 122 THR A C 1
ATOM 971 O O . THR A 1 122 ? -12.730 -1.026 10.096 1.00 81.12 122 THR A O 1
ATOM 974 N N . GLY A 1 123 ? -12.906 -2.767 11.500 1.00 81.69 123 GLY A N 1
ATOM 975 C CA . GLY A 1 123 ? -13.697 -3.599 10.580 1.00 81.69 123 GLY A CA 1
ATOM 976 C C . GLY A 1 123 ? -14.902 -2.879 9.949 1.00 81.69 123 GLY A C 1
ATOM 977 O O . GLY A 1 123 ? -15.187 -3.085 8.775 1.00 81.69 123 GLY A O 1
ATOM 978 N N . SER A 1 124 ? -15.561 -1.971 10.683 1.00 85.31 124 SER A N 1
ATOM 979 C CA . SER A 1 124 ? -16.646 -1.127 10.152 1.00 85.31 124 SER A CA 1
ATOM 980 C C . SER A 1 124 ? -16.186 -0.205 9.017 1.00 85.31 124 SER A C 1
ATOM 982 O O . SER A 1 124 ? -16.869 -0.099 8.001 1.00 85.31 124 SER A O 1
ATOM 984 N N . ASP A 1 125 ? -15.061 0.490 9.186 1.00 86.25 125 ASP A N 1
ATOM 985 C CA . ASP A 1 125 ? -14.583 1.447 8.183 1.00 86.25 125 ASP A CA 1
ATOM 986 C C . ASP A 1 125 ? -14.020 0.720 6.967 1.00 86.25 125 ASP A C 1
ATOM 988 O O . ASP A 1 125 ? -14.288 1.124 5.839 1.00 86.25 125 ASP A O 1
ATOM 992 N N . ILE A 1 126 ? -13.360 -0.417 7.190 1.00 86.06 126 ILE A N 1
ATOM 993 C CA . ILE A 1 126 ? -12.951 -1.340 6.130 1.00 86.06 126 ILE A CA 1
ATOM 994 C C . ILE A 1 126 ? -14.173 -1.793 5.316 1.00 86.06 126 ILE A C 1
ATOM 996 O O . ILE A 1 126 ? -14.197 -1.625 4.098 1.00 86.06 126 ILE A O 1
ATOM 1000 N N . ALA A 1 127 ? -15.224 -2.297 5.972 1.00 87.06 127 ALA A N 1
ATOM 1001 C CA . ALA A 1 127 ? -16.430 -2.771 5.294 1.00 87.06 127 ALA A CA 1
ATOM 1002 C C . ALA A 1 127 ? -17.147 -1.657 4.513 1.00 87.06 127 ALA A C 1
ATOM 1004 O O . ALA A 1 127 ? -17.578 -1.871 3.380 1.00 87.06 127 ALA A O 1
ATOM 1005 N N . LYS A 1 128 ? -17.254 -0.450 5.089 1.00 90.06 128 LYS A N 1
ATOM 1006 C CA . LYS A 1 128 ? -17.826 0.719 4.398 1.00 90.06 128 LYS A CA 1
ATOM 1007 C C . LYS A 1 128 ? -17.025 1.075 3.150 1.00 90.06 128 LYS A C 1
ATOM 1009 O O . LYS A 1 128 ? -17.621 1.326 2.105 1.00 90.06 128 LYS A O 1
ATOM 1014 N N . SER A 1 129 ? -15.700 1.084 3.250 1.00 89.50 129 SER A N 1
ATOM 1015 C CA . SER A 1 129 ? -14.844 1.431 2.122 1.00 89.50 129 SER A CA 1
ATOM 1016 C C . SER A 1 129 ? -14.846 0.360 1.027 1.00 89.50 129 SER A C 1
ATOM 1018 O O . SER A 1 129 ? -14.817 0.716 -0.148 1.00 89.50 129 SER A O 1
ATOM 1020 N N . ILE A 1 130 ? -14.962 -0.928 1.374 1.00 89.00 130 ILE A N 1
ATOM 1021 C CA . ILE A 1 130 ? -15.137 -2.014 0.392 1.00 89.00 130 ILE A CA 1
ATOM 1022 C C . ILE A 1 130 ? -16.488 -1.896 -0.318 1.00 89.00 130 ILE A C 1
ATOM 1024 O O . ILE A 1 130 ? -16.529 -1.967 -1.542 1.00 89.00 130 ILE A O 1
ATOM 1028 N N . ARG A 1 131 ? -17.582 -1.653 0.417 1.00 88.19 131 ARG A N 1
ATOM 1029 C CA . ARG A 1 131 ? -18.910 -1.467 -0.191 1.00 88.19 131 ARG A CA 1
ATOM 1030 C C . ARG A 1 131 ? -18.913 -0.303 -1.181 1.00 88.19 131 ARG A C 1
ATOM 1032 O O . ARG A 1 131 ? -19.326 -0.477 -2.319 1.00 88.19 131 ARG A O 1
ATOM 1039 N N . LYS A 1 132 ? -18.360 0.845 -0.777 1.00 90.00 132 LYS A N 1
ATOM 1040 C CA . LYS A 1 132 ? -18.192 1.997 -1.671 1.00 90.00 132 LYS A CA 1
ATOM 1041 C C . LYS A 1 132 ? -17.353 1.643 -2.906 1.00 90.00 132 LYS A C 1
ATOM 1043 O O . LYS A 1 132 ? -17.659 2.068 -4.009 1.00 90.00 132 LYS A O 1
ATOM 1048 N N . CYS A 1 133 ? -16.295 0.850 -2.732 1.00 88.62 133 CYS A N 1
ATOM 1049 C CA . CYS A 1 133 ? -15.475 0.384 -3.847 1.00 88.62 133 CYS A CA 1
ATOM 1050 C C . CYS A 1 133 ? -16.279 -0.469 -4.842 1.00 88.62 133 CYS A C 1
ATOM 1052 O O . CYS A 1 133 ? -16.065 -0.336 -6.040 1.00 88.62 133 CYS A O 1
ATOM 1054 N N . MET A 1 134 ? -17.200 -1.316 -4.382 1.00 86.69 134 MET A N 1
ATOM 1055 C CA . MET A 1 134 ? -18.060 -2.115 -5.266 1.00 86.69 134 MET A CA 1
ATOM 1056 C C . MET A 1 134 ? -19.035 -1.237 -6.057 1.00 86.69 134 MET A C 1
ATOM 1058 O O . MET A 1 134 ? -19.112 -1.380 -7.274 1.00 86.69 134 MET A O 1
ATOM 1062 N N . GLU A 1 135 ? -19.686 -0.283 -5.383 1.00 86.31 135 GLU A N 1
ATOM 1063 C CA . GLU A 1 135 ? -20.588 0.701 -6.003 1.00 86.31 135 GLU A CA 1
ATOM 1064 C C . GLU A 1 135 ? -19.868 1.522 -7.090 1.00 86.31 135 GLU A C 1
ATOM 1066 O O . GLU A 1 135 ? -20.355 1.640 -8.210 1.00 86.31 135 GLU A O 1
ATOM 1071 N N . ASP A 1 136 ? -18.665 2.026 -6.793 1.00 88.06 136 ASP A N 1
ATOM 1072 C CA . ASP A 1 136 ? -17.861 2.830 -7.726 1.00 88.06 136 ASP A CA 1
ATOM 1073 C C . ASP A 1 136 ? -17.374 2.046 -8.964 1.00 88.06 136 ASP A C 1
ATOM 1075 O O . ASP A 1 136 ? -16.952 2.658 -9.945 1.00 88.06 136 ASP A O 1
ATOM 1079 N N . ASN A 1 137 ? -17.344 0.710 -8.903 1.00 82.56 137 ASN A N 1
ATOM 1080 C CA . ASN A 1 137 ? -16.814 -0.156 -9.964 1.00 82.56 137 ASN A CA 1
ATOM 1081 C C . ASN A 1 137 ? -17.903 -0.999 -10.650 1.00 82.56 137 ASN A C 1
ATOM 1083 O O . ASN A 1 137 ? -17.562 -1.970 -11.326 1.00 82.56 137 ASN A O 1
ATOM 1087 N N . ASP A 1 138 ? -19.180 -0.636 -10.470 1.00 79.31 138 ASP A N 1
ATOM 1088 C CA . ASP A 1 138 ? -20.346 -1.307 -11.069 1.00 79.31 138 ASP A CA 1
ATOM 1089 C C . ASP A 1 138 ? -20.365 -2.825 -10.804 1.00 79.31 138 ASP A C 1
ATOM 1091 O O . ASP A 1 138 ? -20.715 -3.646 -11.651 1.00 79.31 138 ASP A O 1
ATOM 1095 N N . VAL A 1 139 ? -19.906 -3.221 -9.612 1.00 75.88 139 VAL A N 1
ATOM 1096 C CA . VAL A 1 139 ? -19.994 -4.607 -9.152 1.00 75.88 139 VAL A CA 1
ATOM 1097 C C . VAL A 1 139 ? -21.331 -4.761 -8.447 1.00 75.88 139 VAL A C 1
ATOM 1099 O O . VAL A 1 139 ? -21.513 -4.217 -7.355 1.00 75.88 139 VAL A O 1
ATOM 1102 N N . ASP A 1 140 ? -22.254 -5.508 -9.054 1.00 77.88 140 ASP A N 1
ATOM 1103 C CA . ASP A 1 140 ? -23.533 -5.807 -8.420 1.00 77.88 140 ASP A CA 1
ATOM 1104 C C . ASP A 1 140 ? -23.297 -6.598 -7.127 1.00 77.88 140 ASP A C 1
ATOM 1106 O O . ASP A 1 140 ? -22.756 -7.706 -7.123 1.00 77.88 140 ASP A O 1
ATOM 1110 N N . ILE A 1 141 ? -23.711 -6.013 -6.004 1.00 76.25 141 ILE A N 1
ATOM 1111 C CA . ILE A 1 141 ? -23.610 -6.631 -4.681 1.00 76.25 141 ILE A CA 1
ATOM 1112 C C . ILE A 1 141 ? -24.449 -7.918 -4.633 1.00 76.25 141 ILE A C 1
ATOM 1114 O O . ILE A 1 141 ? -24.128 -8.819 -3.863 1.00 76.25 141 ILE A O 1
ATOM 1118 N N . ASN A 1 142 ? -25.486 -8.044 -5.469 1.00 80.69 142 ASN A N 1
ATOM 1119 C CA . ASN A 1 142 ? -26.288 -9.265 -5.554 1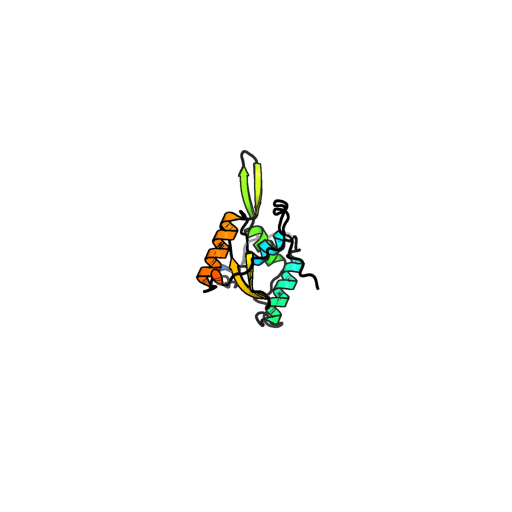.00 80.69 142 ASN A CA 1
ATOM 1120 C C . ASN A 1 142 ? -25.532 -10.434 -6.207 1.00 80.69 142 ASN A C 1
ATOM 1122 O O . ASN A 1 142 ? -25.865 -11.587 -5.943 1.00 80.69 142 ASN A O 1
ATOM 1126 N N . GLU A 1 143 ? -24.507 -10.157 -7.020 1.00 79.94 143 GLU A N 1
ATOM 1127 C CA . GLU A 1 143 ? -23.629 -11.178 -7.612 1.00 79.94 143 GLU A CA 1
ATOM 1128 C C . GLU A 1 143 ? -22.464 -11.569 -6.686 1.00 79.94 143 GLU A C 1
ATOM 1130 O O . GLU A 1 143 ? -21.690 -12.479 -6.992 1.00 79.94 143 GLU A O 1
ATOM 1135 N N . LEU A 1 144 ? -22.297 -10.883 -5.552 1.00 81.00 144 LEU A N 1
ATOM 1136 C CA . LEU A 1 144 ? -21.206 -11.144 -4.624 1.00 81.00 144 LEU A CA 1
ATOM 1137 C C . LEU A 1 144 ? -21.503 -12.374 -3.756 1.00 81.00 144 LEU A C 1
ATOM 1139 O O . LEU A 1 144 ? -22.254 -12.303 -2.786 1.00 81.00 144 LEU A O 1
ATOM 1143 N N . GLU A 1 145 ? -20.842 -13.491 -4.049 1.00 83.56 145 GLU A N 1
ATOM 1144 C CA . GLU A 1 145 ? -21.018 -14.730 -3.278 1.00 83.56 145 GLU A CA 1
ATOM 1145 C C . GLU A 1 145 ? -20.276 -14.719 -1.934 1.00 83.56 145 GLU A C 1
ATOM 1147 O O . GLU A 1 145 ? -20.784 -15.209 -0.925 1.00 83.56 145 GLU A O 1
ATOM 1152 N N . ALA A 1 146 ? -19.055 -14.177 -1.905 1.00 84.75 146 ALA A N 1
ATOM 1153 C CA . ALA A 1 146 ? -18.212 -14.179 -0.716 1.00 84.75 146 ALA A CA 1
ATOM 1154 C C . ALA A 1 146 ? -17.140 -13.082 -0.757 1.00 84.75 146 ALA A C 1
ATOM 1156 O O . ALA A 1 146 ? -16.685 -12.664 -1.821 1.00 84.75 146 ALA A O 1
ATOM 1157 N N . ILE A 1 147 ? -16.682 -12.671 0.430 1.00 85.31 147 ILE A N 1
ATOM 1158 C CA . ILE A 1 147 ? -15.464 -11.876 0.615 1.00 85.31 147 ILE A CA 1
ATOM 1159 C C . ILE A 1 147 ? -14.500 -12.702 1.463 1.00 85.31 147 ILE A C 1
ATOM 1161 O O . ILE A 1 147 ? -14.788 -13.017 2.618 1.00 85.31 147 ILE A O 1
ATOM 1165 N N . GLY A 1 148 ? -13.351 -13.042 0.885 1.00 84.81 148 GLY A N 1
ATOM 1166 C CA . GLY A 1 148 ? -12.222 -13.603 1.616 1.00 84.81 148 GLY A CA 1
ATOM 1167 C C . GLY A 1 148 ? -11.279 -12.491 2.061 1.00 84.81 148 GLY A C 1
ATOM 1168 O O . GLY A 1 148 ? -10.929 -11.624 1.266 1.00 84.81 148 GLY A O 1
ATOM 1169 N N . CYS A 1 149 ? -10.850 -12.529 3.318 1.00 77.94 149 CYS A N 1
AT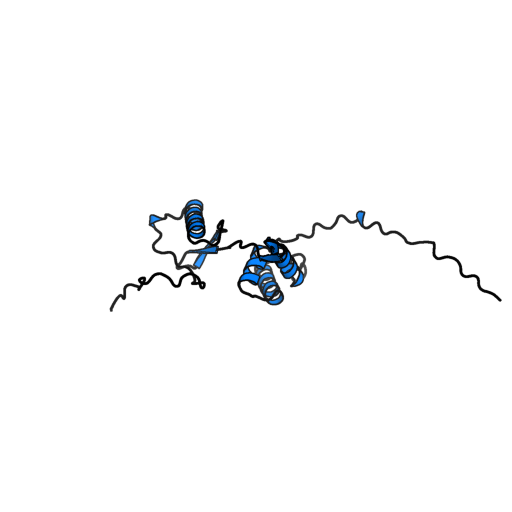OM 1170 C CA . CYS A 1 149 ? -9.761 -11.694 3.817 1.00 77.94 149 CYS A CA 1
ATOM 1171 C C . CYS A 1 149 ? -8.586 -12.606 4.171 1.00 77.94 149 CYS A C 1
ATOM 1173 O O . CYS A 1 149 ? -8.795 -13.659 4.782 1.00 77.94 149 CYS A O 1
ATOM 1175 N N . ASP A 1 150 ? -7.359 -12.210 3.841 1.00 70.75 150 ASP A N 1
ATOM 1176 C CA . ASP A 1 150 ? -6.178 -12.886 4.358 1.00 70.75 150 ASP A CA 1
ATOM 1177 C C . ASP A 1 150 ? -6.030 -12.549 5.851 1.00 70.75 150 ASP A C 1
ATOM 1179 O O . ASP A 1 150 ? -6.022 -11.396 6.285 1.00 70.75 150 ASP A O 1
ATOM 1183 N N . GLY A 1 151 ? -6.051 -13.579 6.695 1.00 54.34 151 GLY A N 1
ATOM 1184 C CA . GLY A 1 151 ? -6.106 -13.401 8.143 1.00 54.34 151 GLY A CA 1
ATOM 1185 C C . GLY A 1 151 ? -4.840 -12.742 8.695 1.00 54.34 151 GLY A C 1
ATOM 1186 O O . GLY A 1 151 ? -3.804 -13.388 8.806 1.00 54.34 151 GLY A O 1
ATOM 1187 N N . SER A 1 152 ? -4.943 -11.487 9.134 1.00 43.84 152 SER A N 1
ATOM 1188 C CA . SER A 1 152 ? -4.024 -10.871 10.101 1.00 43.84 152 SER A CA 1
ATOM 1189 C C . SER A 1 152 ? -4.611 -10.969 11.521 1.00 43.84 152 SER A C 1
ATOM 1191 O O . SER A 1 152 ? -5.822 -11.115 11.686 1.00 43.84 152 SER A O 1
ATOM 1193 N N . ALA A 1 153 ? -3.753 -10.926 12.549 1.00 44.72 153 ALA A N 1
ATOM 1194 C CA . ALA A 1 153 ? -3.932 -11.413 13.931 1.00 44.72 153 ALA A CA 1
ATOM 1195 C C . ALA A 1 153 ? -5.116 -10.866 14.777 1.00 44.72 153 ALA A C 1
ATOM 1197 O O . ALA A 1 153 ? -5.186 -11.137 15.973 1.00 44.72 153 ALA A O 1
ATOM 1198 N N . THR A 1 154 ? -6.061 -10.126 14.201 1.00 45.19 154 THR A N 1
ATOM 1199 C CA . THR A 1 154 ? -7.246 -9.572 14.878 1.00 45.19 154 THR A CA 1
ATOM 1200 C C . THR A 1 154 ? -8.553 -10.322 14.605 1.00 45.19 154 THR A C 1
ATOM 1202 O O . THR A 1 154 ? -9.580 -9.927 15.149 1.00 45.19 154 THR A O 1
ATOM 1205 N N . ASN A 1 155 ? -8.552 -11.419 13.835 1.00 45.88 155 ASN A N 1
ATOM 1206 C CA . ASN A 1 155 ? -9.785 -12.155 13.499 1.00 45.88 155 ASN A CA 1
ATOM 1207 C C . ASN A 1 155 ? -9.987 -13.492 14.252 1.00 45.88 155 ASN A C 1
ATOM 1209 O O . ASN A 1 155 ? -10.720 -14.368 13.800 1.00 45.88 155 ASN A O 1
ATOM 1213 N N . THR A 1 156 ? -9.371 -13.686 15.425 1.00 43.91 156 THR A N 1
ATOM 1214 C CA . THR A 1 156 ? -9.574 -14.895 16.258 1.00 43.91 156 THR A CA 1
ATOM 1215 C C . THR A 1 156 ? -10.855 -14.835 17.093 1.00 43.91 156 THR A C 1
ATOM 1217 O O . THR A 1 156 ? -10.850 -15.132 18.288 1.00 43.91 156 THR A O 1
ATOM 1220 N N . GLY A 1 157 ? -11.974 -14.444 16.489 1.00 42.62 157 GLY A N 1
ATOM 1221 C CA . GLY A 1 157 ? -13.207 -14.277 17.239 1.00 42.62 157 GLY A CA 1
ATOM 1222 C C . GLY A 1 157 ? -14.453 -14.251 16.382 1.00 42.62 157 GLY A C 1
ATOM 1223 O O . GLY A 1 157 ? -15.099 -13.221 16.339 1.00 42.62 157 GLY A O 1
ATOM 1224 N N . TRP A 1 158 ? -14.813 -15.389 15.781 1.00 37.41 158 TRP A N 1
ATOM 1225 C CA . TRP A 1 158 ? -16.159 -15.973 15.879 1.00 37.41 158 TRP A CA 1
ATOM 1226 C C . TRP A 1 158 ? -16.128 -17.432 15.409 1.00 37.41 158 TRP A C 1
ATOM 1228 O O . TRP A 1 158 ? -15.750 -17.756 14.286 1.00 37.41 158 TRP A O 1
ATOM 1238 N N . LYS A 1 159 ? -16.502 -18.346 16.310 1.00 46.12 159 LYS A N 1
ATOM 1239 C CA . LYS A 1 159 ? -16.673 -19.763 15.987 1.00 46.12 159 LYS A CA 1
ATOM 1240 C C . LYS A 1 159 ? -17.901 -19.902 15.088 1.00 46.12 159 LYS A C 1
ATOM 1242 O O . LYS A 1 159 ? -18.989 -19.577 15.554 1.00 46.12 159 LYS A O 1
ATOM 1247 N N . LYS A 1 160 ? -17.692 -20.445 13.880 1.00 36.97 160 LYS A N 1
ATOM 1248 C CA . LYS A 1 160 ? -18.654 -21.028 12.910 1.00 36.97 160 LYS A CA 1
ATOM 1249 C C . LYS A 1 160 ? -18.586 -20.368 11.528 1.00 36.97 160 LYS A C 1
ATOM 1251 O O . LYS A 1 160 ? -19.532 -19.725 11.105 1.00 36.97 160 LYS A O 1
ATOM 1256 N N . TRP A 1 161 ? -17.508 -20.628 10.799 1.00 29.20 161 TRP A N 1
ATOM 1257 C CA . TRP A 1 161 ? -17.569 -20.738 9.340 1.00 29.20 161 TRP A CA 1
ATOM 1258 C C . TRP A 1 161 ? -16.770 -21.981 8.950 1.00 29.20 161 TRP A C 1
ATOM 1260 O O . TRP A 1 161 ? -15.572 -21.932 8.698 1.00 29.20 161 TRP A O 1
ATOM 1270 N N . CYS A 1 162 ? -17.436 -23.134 9.028 1.00 33.59 162 CYS A N 1
ATOM 1271 C CA . CYS A 1 162 ? -16.992 -24.345 8.353 1.00 33.59 162 CYS A CA 1
ATOM 1272 C C . CYS A 1 1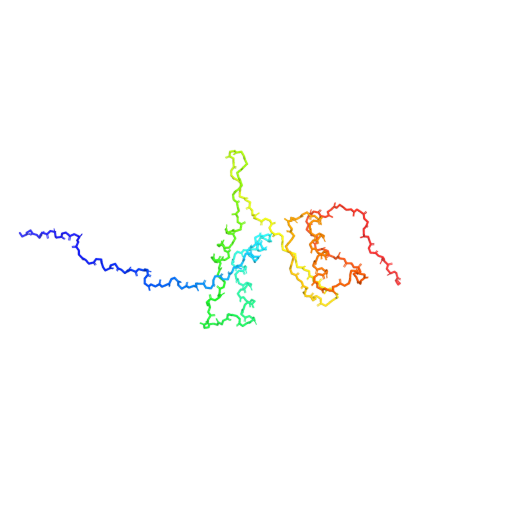62 ? -17.634 -24.342 6.966 1.00 33.59 162 CYS A C 1
ATOM 1274 O O . CYS A 1 162 ? -18.848 -24.177 6.856 1.00 33.59 162 CYS A O 1
ATOM 1276 N N . TYR A 1 163 ? -16.814 -24.538 5.936 1.00 37.06 163 TYR A N 1
ATOM 1277 C CA . TYR A 1 163 ? -17.250 -24.869 4.583 1.00 37.06 163 TYR A CA 1
ATOM 1278 C C . TYR A 1 163 ? -18.297 -26.002 4.592 1.00 37.06 163 TYR A C 1
ATOM 1280 O O . TYR A 1 163 ? -18.165 -26.930 5.402 1.00 37.06 163 TYR A O 1
ATOM 1288 N N . PRO A 1 164 ? -19.286 -26.003 3.680 1.00 37.12 164 PRO A N 1
ATOM 1289 C CA . PRO A 1 164 ? -20.069 -27.198 3.408 1.00 37.12 164 PRO A CA 1
ATOM 1290 C C . PRO A 1 164 ? -19.133 -28.262 2.828 1.00 37.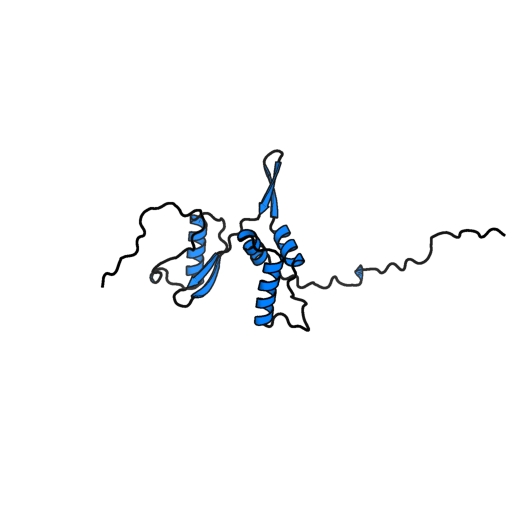12 164 PRO A C 1
ATOM 1292 O O . PRO A 1 164 ? -18.570 -28.097 1.746 1.00 37.12 164 PRO A O 1
ATOM 1295 N N . GLN A 1 165 ? -18.941 -29.358 3.559 1.00 39.72 165 GLN A N 1
ATOM 1296 C CA . GLN A 1 165 ? -18.340 -30.562 3.001 1.00 39.72 165 GLN A CA 1
ATOM 1297 C C . GLN A 1 165 ? -19.318 -31.135 1.971 1.00 39.72 165 GLN A C 1
ATOM 1299 O O . GLN A 1 165 ? -20.293 -31.790 2.336 1.00 39.72 165 GLN A O 1
ATOM 1304 N N . HIS A 1 166 ? -19.065 -30.903 0.685 1.00 38.91 166 HIS A N 1
ATOM 1305 C CA . HIS A 1 166 ? -19.639 -31.751 -0.351 1.00 38.91 166 HIS A CA 1
ATOM 1306 C C . HIS A 1 166 ? -18.953 -33.118 -0.261 1.00 38.91 166 HIS A C 1
ATOM 1308 O O . HIS A 1 166 ? -17.806 -33.286 -0.668 1.00 38.91 166 HIS A O 1
ATOM 1314 N N . ARG A 1 167 ? -19.655 -34.080 0.349 1.00 36.38 167 ARG A N 1
ATOM 1315 C CA . ARG A 1 167 ? -19.364 -35.512 0.229 1.00 36.38 167 ARG A CA 1
ATOM 1316 C C . ARG A 1 167 ? -19.613 -35.938 -1.219 1.00 36.38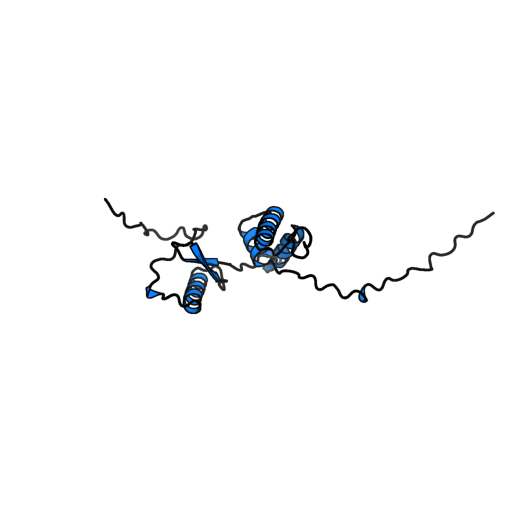 167 ARG A C 1
ATOM 1318 O O . ARG A 1 167 ? -20.722 -35.741 -1.716 1.00 36.38 167 ARG A O 1
ATOM 1325 N N . ALA A 1 168 ? -18.602 -36.540 -1.833 1.00 36.75 168 ALA A N 1
ATOM 1326 C CA . ALA A 1 168 ? -18.758 -37.568 -2.856 1.00 36.75 168 ALA A CA 1
ATOM 1327 C C . ALA A 1 168 ? -18.471 -38.925 -2.201 1.00 36.75 168 ALA A C 1
ATOM 1329 O O . ALA A 1 168 ? -17.627 -38.945 -1.271 1.00 36.75 168 ALA A O 1
#

Secondary structure (DSSP, 8-state):
-------S-S------GGGS----------HHHHHHHHHTT--HHHHHHHHHHHHHHTTS--SS--TT---HHHHHHHHHHTEEEEEETTEEEEEE-----EEEEETTTTEEEEEE--SSSSHHHHHHHHHHHHHHTT--GGG---------TT--------------